Protein AF-A0A6M1SIC9-F1 (afdb_monomer)

Structure (mmCIF, N/CA/C/O backbone):
data_AF-A0A6M1SIC9-F1
#
_entry.id   AF-A0A6M1SIC9-F1
#
loop_
_atom_site.group_PDB
_atom_site.id
_atom_site.type_symbol
_atom_site.label_atom_id
_atom_site.label_alt_id
_atom_site.label_comp_id
_atom_site.label_asym_id
_atom_site.label_entity_id
_atom_site.label_seq_id
_atom_site.pdbx_PDB_ins_code
_atom_site.Cartn_x
_atom_site.Cartn_y
_atom_site.Cartn_z
_atom_site.occupancy
_atom_site.B_iso_or_equiv
_atom_site.auth_seq_id
_atom_site.auth_comp_id
_atom_site.auth_asym_id
_atom_site.auth_atom_id
_atom_site.pdbx_PDB_model_num
ATOM 1 N N . ILE A 1 1 ? 2.055 -8.073 -13.580 1.00 80.00 1 ILE A N 1
ATOM 2 C CA . ILE A 1 1 ? 3.452 -7.829 -13.144 1.00 80.00 1 ILE A CA 1
ATOM 3 C C . ILE A 1 1 ? 3.429 -6.529 -12.362 1.00 80.00 1 ILE A C 1
ATOM 5 O O . ILE A 1 1 ? 2.935 -5.548 -12.905 1.00 80.00 1 ILE A O 1
ATOM 9 N N . THR A 1 2 ? 3.895 -6.534 -11.115 1.00 87.94 2 THR A N 1
ATOM 10 C CA . THR A 1 2 ? 3.933 -5.341 -10.256 1.00 87.94 2 THR A CA 1
ATOM 11 C C . THR A 1 2 ? 5.367 -5.119 -9.810 1.00 87.94 2 THR A C 1
ATOM 13 O O . THR A 1 2 ? 6.058 -6.074 -9.462 1.00 87.94 2 THR A O 1
ATOM 16 N N . GLY A 1 3 ? 5.823 -3.873 -9.851 1.00 90.94 3 GLY A N 1
ATOM 17 C CA . GLY A 1 3 ? 7.189 -3.523 -9.502 1.00 90.94 3 GLY A CA 1
ATOM 18 C C . GLY A 1 3 ? 7.507 -2.072 -9.833 1.00 90.94 3 GLY A C 1
ATOM 19 O O . GLY A 1 3 ? 6.655 -1.335 -10.334 1.00 90.94 3 GLY A O 1
ATOM 20 N N . THR A 1 4 ? 8.746 -1.677 -9.575 1.00 92.56 4 THR A N 1
ATOM 21 C CA . THR A 1 4 ? 9.238 -0.329 -9.863 1.00 92.56 4 THR A CA 1
ATOM 22 C C . THR A 1 4 ? 9.738 -0.259 -11.299 1.00 92.56 4 THR A C 1
ATOM 24 O O . THR A 1 4 ? 10.527 -1.100 -11.731 1.00 92.56 4 THR A O 1
ATOM 27 N N . ALA A 1 5 ? 9.297 0.747 -12.054 1.00 91.94 5 ALA A N 1
ATOM 28 C CA . ALA A 1 5 ? 9.832 1.006 -13.385 1.00 91.94 5 ALA A CA 1
ATOM 29 C C . ALA A 1 5 ? 11.249 1.599 -13.268 1.00 91.94 5 ALA A C 1
ATOM 31 O O . ALA A 1 5 ? 11.416 2.723 -12.804 1.00 91.94 5 ALA A O 1
ATOM 32 N N . GLU A 1 6 ? 12.266 0.845 -13.689 1.00 93.19 6 GLU A N 1
ATOM 33 C CA . GLU A 1 6 ? 13.676 1.266 -13.623 1.00 93.19 6 GLU A CA 1
ATOM 34 C C . GLU A 1 6 ? 14.162 1.886 -14.941 1.00 93.19 6 GLU A C 1
ATOM 36 O O . GLU A 1 6 ? 15.039 2.750 -14.938 1.00 93.19 6 GLU A O 1
ATOM 41 N N . ARG A 1 7 ? 13.630 1.441 -16.092 1.00 90.81 7 ARG A N 1
ATOM 42 C CA . ARG A 1 7 ? 14.110 1.887 -17.410 1.00 90.81 7 ARG A CA 1
ATOM 43 C C . ARG A 1 7 ? 12.997 1.978 -18.440 1.00 90.81 7 ARG A C 1
ATOM 45 O O . ARG A 1 7 ? 12.187 1.067 -18.566 1.00 90.81 7 ARG A O 1
ATOM 52 N N . LEU A 1 8 ? 13.012 3.042 -19.238 1.00 92.19 8 LEU A N 1
ATOM 53 C CA . LEU A 1 8 ? 12.071 3.260 -20.335 1.00 92.19 8 LEU A CA 1
ATOM 54 C C . LEU A 1 8 ? 12.833 3.378 -21.656 1.00 92.19 8 LEU A C 1
ATOM 56 O O . LEU A 1 8 ? 13.867 4.041 -21.734 1.00 92.19 8 LEU A O 1
ATOM 60 N N . SER A 1 9 ? 12.325 2.715 -22.691 1.00 93.06 9 SER A N 1
ATOM 61 C CA . SER A 1 9 ? 12.751 2.895 -24.079 1.00 93.06 9 SER A CA 1
ATOM 62 C C . SER A 1 9 ? 11.559 3.324 -24.932 1.00 93.06 9 SER A C 1
ATOM 64 O O . SER A 1 9 ? 10.432 3.390 -24.449 1.00 93.06 9 SER A O 1
ATOM 66 N N . ILE A 1 10 ? 11.783 3.551 -26.226 1.00 92.38 10 ILE A N 1
ATOM 67 C CA . ILE A 1 10 ? 10.703 3.866 -27.171 1.00 92.38 10 ILE A CA 1
ATOM 68 C C . ILE A 1 10 ? 9.680 2.730 -27.341 1.00 92.38 10 ILE A C 1
ATOM 70 O O . ILE A 1 10 ? 8.583 2.974 -27.827 1.00 92.38 10 ILE A O 1
ATOM 74 N N . ARG A 1 11 ? 10.034 1.485 -26.985 1.00 93.88 11 ARG A N 1
ATOM 75 C CA . ARG A 1 11 ? 9.213 0.291 -27.264 1.00 93.88 11 ARG A CA 1
ATOM 76 C C . ARG A 1 11 ? 8.948 -0.600 -26.057 1.00 93.88 11 ARG A C 1
ATOM 78 O O . ARG A 1 11 ? 8.237 -1.592 -26.193 1.00 93.88 11 ARG A O 1
ATOM 85 N N . SER A 1 12 ? 9.572 -0.326 -24.916 1.00 92.75 12 SER A N 1
ATOM 86 C CA . SER A 1 12 ? 9.523 -1.224 -23.766 1.00 92.75 12 SER A CA 1
ATOM 87 C C . SER A 1 12 ? 9.781 -0.515 -22.445 1.00 92.75 12 SER A C 1
ATOM 89 O O . SER A 1 12 ? 10.494 0.490 -22.395 1.00 92.75 12 SER A O 1
ATOM 91 N N . VAL A 1 13 ? 9.291 -1.127 -21.370 1.00 93.56 13 VAL A N 1
ATOM 92 C CA . VAL A 1 13 ? 9.579 -0.762 -19.982 1.00 93.56 13 VAL A CA 1
ATOM 93 C C . VAL A 1 13 ? 10.297 -1.907 -19.268 1.00 93.56 13 VAL A C 1
ATOM 95 O O . VAL A 1 13 ? 9.969 -3.077 -19.457 1.00 93.56 13 VAL A O 1
ATOM 98 N N . GLY A 1 14 ? 11.310 -1.563 -18.479 1.00 93.44 14 GLY A N 1
ATOM 99 C CA . GLY A 1 14 ? 11.980 -2.446 -17.535 1.00 93.44 14 GLY A CA 1
ATOM 100 C C . GLY A 1 14 ? 11.394 -2.264 -16.138 1.00 93.44 14 GLY A C 1
ATOM 101 O O . GLY A 1 14 ? 11.433 -1.152 -15.611 1.00 93.44 14 GLY A O 1
ATOM 102 N N . ILE A 1 15 ? 10.856 -3.333 -15.554 1.00 94.00 15 ILE A N 1
ATOM 103 C CA . ILE A 1 15 ? 10.211 -3.347 -14.237 1.00 94.00 15 ILE A CA 1
ATOM 104 C C . ILE A 1 15 ? 10.976 -4.293 -13.312 1.00 94.00 15 ILE A C 1
ATOM 106 O O . ILE A 1 15 ? 11.211 -5.448 -13.664 1.00 94.00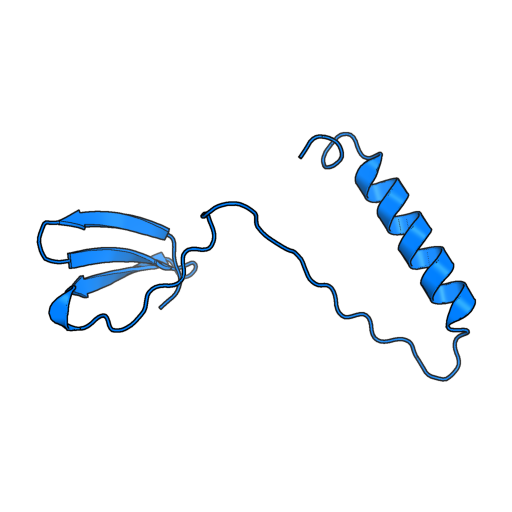 15 ILE A O 1
ATOM 110 N N . ARG A 1 16 ? 11.325 -3.824 -12.115 1.00 94.81 16 ARG A N 1
ATOM 111 C CA . ARG A 1 16 ? 11.914 -4.631 -11.043 1.00 94.81 16 ARG A CA 1
ATOM 112 C C . ARG A 1 16 ? 10.849 -5.026 -10.035 1.00 94.81 16 ARG A C 1
ATOM 114 O O . ARG A 1 16 ? 10.216 -4.146 -9.454 1.00 94.81 16 ARG A O 1
ATOM 121 N N . ASP A 1 17 ? 10.656 -6.323 -9.822 1.00 92.69 17 ASP A N 1
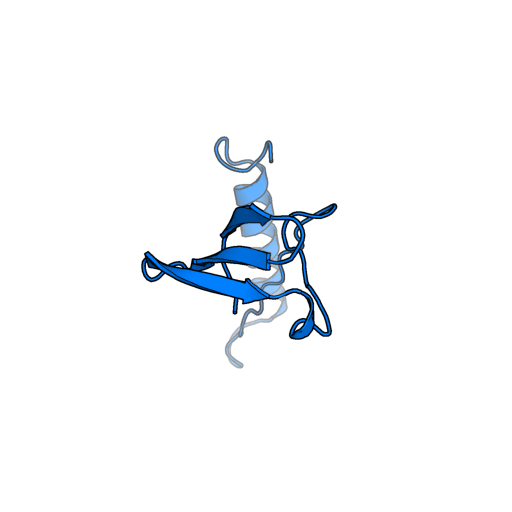ATOM 122 C CA . ASP A 1 17 ? 9.774 -6.804 -8.755 1.00 92.69 17 ASP A CA 1
ATOM 123 C C . ASP A 1 17 ? 10.484 -6.881 -7.391 1.00 92.69 17 ASP A C 1
ATOM 125 O O . ASP A 1 17 ? 11.705 -6.750 -7.286 1.00 92.69 17 ASP A O 1
ATOM 129 N N . LEU A 1 18 ? 9.701 -7.096 -6.329 1.00 91.00 18 LEU A N 1
ATO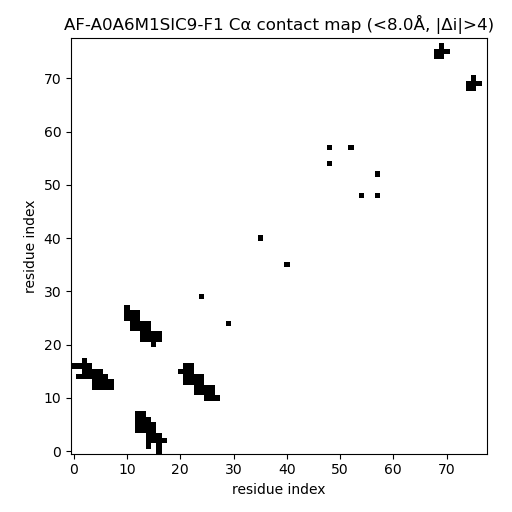M 130 C CA . LEU A 1 18 ? 10.200 -7.218 -4.951 1.00 91.00 18 LEU A CA 1
ATOM 131 C C . LEU A 1 18 ? 11.083 -8.454 -4.733 1.00 91.00 18 LEU A C 1
ATOM 133 O O . LEU A 1 18 ? 11.894 -8.476 -3.812 1.00 91.00 18 LEU A O 1
ATOM 137 N N . SER A 1 19 ? 10.941 -9.476 -5.575 1.00 91.31 19 SER A N 1
ATOM 138 C CA . SER A 1 19 ? 11.778 -10.677 -5.544 1.00 91.31 19 SER A CA 1
ATOM 139 C C . SER A 1 19 ? 13.133 -10.464 -6.234 1.00 91.31 19 SER A C 1
ATOM 141 O O . SER A 1 19 ? 13.961 -11.371 -6.239 1.00 91.31 19 SER A O 1
ATOM 143 N N . GLY A 1 20 ? 13.378 -9.276 -6.800 1.00 88.88 20 GLY A N 1
ATOM 144 C CA . GLY A 1 20 ? 14.617 -8.905 -7.483 1.00 88.88 20 GLY A CA 1
ATOM 145 C C . GLY A 1 20 ? 14.643 -9.239 -8.978 1.00 88.88 20 GLY A C 1
ATOM 146 O O . GLY A 1 20 ? 15.624 -8.916 -9.658 1.00 88.88 20 GLY A O 1
ATOM 147 N N . THR A 1 21 ? 13.578 -9.827 -9.527 1.00 93.00 21 THR A N 1
ATOM 148 C CA . THR A 1 21 ? 13.500 -10.190 -10.946 1.00 93.00 21 THR A CA 1
ATOM 149 C C . THR A 1 21 ? 13.329 -8.944 -11.806 1.00 93.00 21 THR A C 1
ATOM 151 O O . THR A 1 21 ? 12.557 -8.038 -11.482 1.00 93.00 21 THR A O 1
ATOM 154 N N . TYR A 1 22 ? 14.050 -8.904 -12.928 1.00 93.19 22 TYR A N 1
ATOM 155 C CA . TYR A 1 22 ? 13.946 -7.837 -13.918 1.00 93.19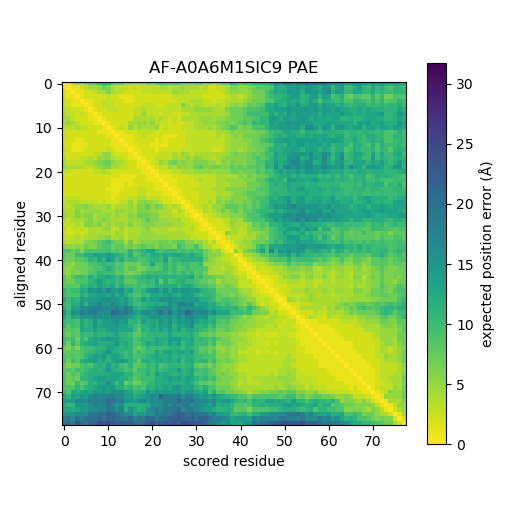 22 TYR A CA 1
ATOM 156 C C . TYR A 1 22 ? 13.086 -8.269 -15.101 1.00 93.19 22 TYR A C 1
ATOM 158 O O . TYR A 1 22 ? 13.455 -9.171 -15.854 1.00 93.19 22 TYR A O 1
ATOM 166 N N . HIS A 1 23 ? 11.964 -7.587 -15.292 1.00 90.94 23 HIS A N 1
ATOM 167 C CA . HIS A 1 23 ? 11.009 -7.843 -16.362 1.00 90.94 23 HIS A CA 1
ATOM 168 C C . HIS A 1 23 ? 11.169 -6.798 -17.458 1.00 90.94 23 HIS A C 1
ATOM 170 O O . HIS A 1 23 ? 11.097 -5.603 -17.190 1.00 90.94 23 HIS A O 1
ATOM 176 N N . ILE A 1 24 ? 11.341 -7.233 -18.705 1.00 93.00 24 ILE A N 1
ATOM 177 C CA . ILE A 1 24 ? 11.321 -6.341 -19.870 1.00 93.00 24 ILE A CA 1
ATOM 178 C C . ILE A 1 24 ? 10.002 -6.565 -20.601 1.00 93.00 24 ILE A C 1
ATOM 180 O O . ILE A 1 24 ? 9.777 -7.637 -21.158 1.00 93.00 24 ILE A O 1
ATOM 184 N N . VAL A 1 25 ? 9.138 -5.551 -20.607 1.00 91.69 25 VAL A N 1
ATOM 185 C CA . VAL A 1 25 ? 7.790 -5.632 -21.179 1.00 91.69 25 VAL A CA 1
ATOM 186 C C . VAL A 1 25 ? 7.690 -4.717 -22.404 1.00 91.69 25 VAL A C 1
ATOM 188 O O . VAL A 1 25 ? 7.895 -3.506 -22.268 1.00 91.69 25 VAL A O 1
ATOM 191 N N . PRO A 1 26 ? 7.404 -5.248 -23.608 1.00 93.31 26 PRO A N 1
ATOM 192 C CA . PRO A 1 26 ? 7.175 -4.431 -24.795 1.00 93.31 26 PRO A CA 1
ATOM 193 C C . PRO A 1 26 ? 5.796 -3.763 -24.747 1.00 93.31 26 PRO A C 1
ATOM 195 O O . PRO A 1 26 ? 4.815 -4.384 -24.345 1.00 93.31 26 PRO A O 1
ATOM 198 N N . PHE A 1 27 ? 5.694 -2.519 -25.221 1.00 90.50 27 PHE A N 1
ATOM 199 C CA . PHE A 1 27 ? 4.431 -1.766 -25.207 1.00 90.50 27 PHE A CA 1
ATOM 200 C C . PHE A 1 27 ? 3.340 -2.407 -26.067 1.00 90.50 27 PHE A C 1
ATOM 202 O O . PHE A 1 27 ? 2.166 -2.288 -25.745 1.00 90.50 27 PHE A O 1
ATOM 209 N N . SER A 1 28 ? 3.715 -3.153 -27.108 1.00 91.44 28 SER A N 1
ATOM 210 C CA . SER A 1 28 ? 2.767 -3.890 -27.951 1.00 91.44 28 SER A CA 1
ATOM 211 C C . SER A 1 28 ? 2.027 -5.017 -27.223 1.00 91.44 28 SER A C 1
ATOM 213 O O . SER A 1 28 ? 1.076 -5.559 -27.772 1.00 91.44 28 SER A O 1
ATOM 215 N N . SER A 1 29 ? 2.479 -5.416 -26.032 1.00 88.25 29 SER A N 1
ATOM 216 C CA . SER A 1 29 ? 1.867 -6.482 -25.228 1.00 88.25 29 SER A CA 1
ATOM 217 C C . SER A 1 29 ? 1.188 -5.954 -23.962 1.00 88.25 29 SER A C 1
ATOM 219 O O . SER A 1 29 ? 0.769 -6.749 -23.123 1.00 88.25 29 SER A O 1
ATOM 221 N N . VAL A 1 30 ? 1.104 -4.631 -23.800 1.00 86.69 30 VAL A N 1
ATOM 222 C CA . VAL A 1 30 ? 0.467 -3.985 -22.650 1.00 86.69 30 VAL A CA 1
ATOM 223 C C . VAL A 1 30 ? -0.908 -3.484 -23.067 1.00 86.69 30 VAL A C 1
ATOM 225 O O . VAL A 1 30 ? -1.010 -2.628 -23.938 1.00 86.69 30 VAL A O 1
ATOM 228 N N . ASP A 1 31 ? -1.947 -4.002 -22.419 1.00 87.19 31 ASP A N 1
ATOM 229 C CA . ASP A 1 31 ? -3.326 -3.558 -22.638 1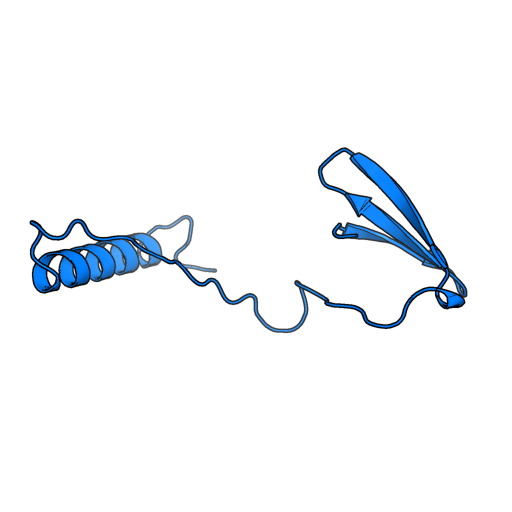.00 87.19 31 ASP A CA 1
ATOM 230 C C . ASP A 1 31 ? -3.712 -2.421 -21.672 1.00 87.19 31 ASP A C 1
ATOM 232 O O . ASP A 1 31 ? -4.120 -1.344 -22.094 1.00 87.19 31 ASP A O 1
ATOM 236 N N . THR A 1 32 ? -3.479 -2.614 -20.367 1.00 84.94 32 THR A N 1
ATOM 237 C CA . THR A 1 32 ? -3.809 -1.645 -19.308 1.00 84.94 32 THR A CA 1
ATOM 238 C C . THR A 1 32 ? -2.660 -1.515 -18.298 1.00 84.94 32 THR A C 1
ATOM 240 O O . THR A 1 32 ? -2.004 -2.503 -17.963 1.00 84.94 32 THR A O 1
ATOM 243 N N . VAL A 1 33 ? -2.418 -0.297 -17.790 1.00 86.38 33 VAL A N 1
ATOM 244 C CA . VAL A 1 33 ? -1.387 0.004 -16.777 1.00 86.38 33 VAL A CA 1
ATOM 245 C C . VAL A 1 33 ? -2.008 0.688 -15.562 1.00 86.38 33 VAL A C 1
ATOM 247 O O . VAL A 1 33 ? -2.654 1.725 -15.696 1.00 86.38 33 VAL A O 1
ATOM 250 N N . SER A 1 34 ? -1.729 0.156 -14.372 1.00 85.75 34 SER A N 1
ATOM 251 C CA . SER A 1 34 ? -2.069 0.787 -13.092 1.00 85.75 34 SER A CA 1
ATOM 252 C C . SER A 1 34 ? -0.822 1.420 -12.475 1.00 85.75 34 SER A C 1
ATOM 254 O O . SER A 1 34 ? 0.187 0.741 -12.286 1.00 85.75 34 SER A O 1
ATOM 256 N N . ASN A 1 35 ? -0.881 2.716 -12.157 1.00 86.00 35 ASN A N 1
ATOM 257 C CA . ASN A 1 35 ? 0.215 3.447 -11.518 1.00 86.00 35 ASN A CA 1
ATOM 258 C C . ASN A 1 35 ? -0.134 3.773 -10.062 1.00 86.00 35 ASN A C 1
ATOM 260 O O . ASN A 1 35 ? -1.000 4.603 -9.804 1.00 86.00 35 ASN A O 1
ATOM 264 N N . TYR A 1 36 ? 0.586 3.150 -9.131 1.00 82.44 36 TYR A N 1
ATOM 265 C CA . TYR A 1 36 ? 0.390 3.313 -7.689 1.00 82.44 36 TYR A CA 1
ATOM 266 C C . TYR A 1 36 ? 0.930 4.635 -7.115 1.00 82.44 36 TYR A C 1
ATOM 268 O O . TYR A 1 36 ? 0.644 4.949 -5.968 1.00 82.44 36 TYR A O 1
ATOM 276 N N . MET A 1 37 ? 1.699 5.409 -7.889 1.00 81.44 37 MET A N 1
ATOM 277 C CA . MET A 1 37 ? 2.309 6.680 -7.458 1.00 81.44 37 MET A CA 1
ATOM 278 C C . MET A 1 37 ? 1.606 7.910 -8.046 1.00 81.44 37 MET A C 1
ATOM 280 O O . MET A 1 37 ? 2.095 9.031 -7.911 1.00 81.44 37 MET A O 1
ATOM 284 N N . ARG A 1 38 ? 0.501 7.723 -8.777 1.00 82.44 38 ARG A N 1
ATOM 285 C CA . ARG A 1 38 ? -0.239 8.833 -9.382 1.00 82.44 38 ARG A CA 1
ATOM 286 C C . ARG A 1 38 ? -1.242 9.388 -8.372 1.00 82.44 38 ARG A C 1
ATOM 288 O O . ARG A 1 38 ? -2.064 8.636 -7.868 1.00 82.44 38 ARG A O 1
ATOM 295 N N . GLU A 1 39 ? -1.195 10.703 -8.154 1.00 82.06 39 GLU A N 1
ATOM 296 C CA . GLU A 1 39 ? -2.069 11.441 -7.226 1.00 82.06 39 GLU A CA 1
ATOM 297 C C . GLU A 1 39 ? -1.849 11.032 -5.764 1.00 82.06 39 GLU A C 1
ATOM 299 O O . GLU A 1 39 ? -0.859 11.455 -5.170 1.00 82.06 39 GLU A O 1
ATOM 304 N N . TYR A 1 40 ? -2.738 10.219 -5.193 1.00 75.12 40 TYR A N 1
ATOM 305 C CA . TYR A 1 40 ? -2.715 9.840 -3.783 1.00 75.12 40 TYR A CA 1
ATOM 306 C C . TYR A 1 40 ? -2.873 8.327 -3.627 1.00 75.12 40 TYR A C 1
ATOM 308 O O . TYR A 1 40 ? -3.675 7.695 -4.316 1.00 75.12 40 TYR A O 1
ATOM 316 N N . GLY A 1 41 ? -2.124 7.748 -2.688 1.00 76.81 41 GLY A N 1
ATOM 317 C CA . GLY A 1 41 ? -2.303 6.362 -2.272 1.00 76.81 41 GLY A CA 1
ATOM 318 C C . GLY A 1 41 ? -3.382 6.270 -1.200 1.00 76.81 41 GLY A C 1
ATOM 319 O O . GLY A 1 41 ? -3.209 6.812 -0.113 1.00 76.81 41 GLY A O 1
ATOM 320 N N . ASN A 1 42 ? -4.481 5.573 -1.485 1.00 79.50 42 ASN A N 1
ATOM 321 C CA . ASN A 1 42 ? -5.489 5.263 -0.473 1.00 79.50 42 ASN A CA 1
ATOM 322 C C . ASN A 1 42 ? -5.137 3.945 0.223 1.00 79.50 42 ASN A C 1
ATOM 324 O O . ASN A 1 42 ? -4.863 2.944 -0.443 1.00 79.50 42 ASN A O 1
ATOM 328 N N . HIS A 1 43 ? -5.181 3.939 1.553 1.00 81.81 43 HIS A N 1
ATOM 329 C CA . HIS A 1 43 ? -5.089 2.723 2.355 1.00 81.81 43 HIS A CA 1
ATOM 330 C C . HIS A 1 43 ? -6.488 2.305 2.817 1.00 81.81 43 HIS A C 1
ATOM 332 O O . HIS A 1 43 ? -7.239 3.125 3.340 1.00 81.81 43 HIS A O 1
ATOM 338 N N . VAL A 1 44 ? -6.833 1.030 2.627 1.00 85.00 44 VAL A N 1
ATOM 339 C CA . VAL A 1 44 ? -8.086 0.433 3.106 1.00 85.00 44 VAL A CA 1
ATOM 340 C C . VAL A 1 44 ? -7.724 -0.723 4.032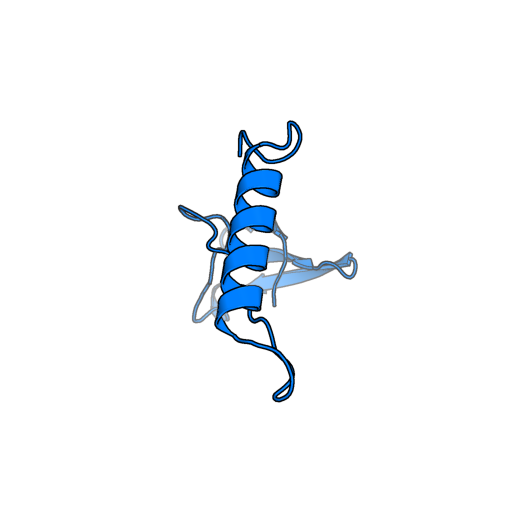 1.00 85.00 44 VAL A C 1
ATOM 342 O O . VAL A 1 44 ? -7.081 -1.678 3.594 1.00 85.00 44 VAL A O 1
ATOM 345 N N . GLY A 1 45 ? -8.113 -0.616 5.303 1.00 84.06 45 GLY A N 1
ATOM 346 C CA . GLY A 1 45 ? -7.932 -1.657 6.313 1.00 84.06 45 GLY A CA 1
ATOM 347 C C . GLY A 1 45 ? -9.231 -2.425 6.545 1.00 84.06 45 GLY A C 1
ATOM 348 O O . GLY A 1 45 ? -10.275 -1.817 6.775 1.00 84.06 45 GLY A O 1
ATOM 349 N N . GLU A 1 46 ? -9.169 -3.753 6.493 1.00 86.12 46 GLU A N 1
ATOM 350 C CA . GLU A 1 46 ? -10.273 -4.636 6.873 1.00 86.12 46 GLU A CA 1
ATOM 351 C C . GLU A 1 46 ? -9.971 -5.242 8.249 1.00 86.12 46 GLU A C 1
ATOM 353 O O . GLU A 1 46 ? -8.945 -5.898 8.433 1.00 86.12 46 GLU A O 1
ATOM 358 N N . TYR A 1 47 ? -10.856 -5.007 9.221 1.00 86.38 47 TYR A N 1
ATOM 359 C CA . TYR A 1 47 ? -10.690 -5.470 10.599 1.00 86.38 47 TYR A CA 1
ATOM 360 C C . TYR A 1 47 ? -11.821 -6.429 10.966 1.00 86.38 47 TYR A C 1
ATOM 362 O O . TYR A 1 47 ? -12.988 -6.044 11.034 1.00 86.38 47 TYR A O 1
ATOM 370 N N . GLY A 1 48 ? -11.473 -7.692 11.210 1.00 87.38 48 GLY A N 1
ATOM 371 C CA . GLY A 1 48 ? -12.417 -8.693 11.697 1.00 87.38 48 GLY A CA 1
ATOM 372 C C . GLY A 1 48 ? -12.602 -8.585 13.210 1.00 87.38 48 GLY A C 1
ATOM 373 O O . GLY A 1 48 ? -11.637 -8.735 13.956 1.00 87.38 48 GLY A O 1
ATOM 374 N N . ILE A 1 49 ? -13.840 -8.377 13.663 1.00 88.56 49 ILE A N 1
ATOM 375 C CA . ILE A 1 49 ? -14.201 -8.374 15.087 1.00 88.56 49 ILE A CA 1
ATOM 376 C C . ILE A 1 49 ? -14.879 -9.699 15.436 1.00 88.56 49 ILE A C 1
ATOM 378 O O . ILE A 1 49 ? -15.764 -10.174 14.722 1.00 88.56 49 ILE A O 1
ATOM 382 N N . ALA A 1 50 ? -14.448 -10.328 16.531 1.00 90.12 50 ALA A N 1
ATOM 383 C CA . ALA A 1 50 ? -15.061 -11.566 16.992 1.00 90.12 50 ALA A CA 1
ATOM 384 C C . ALA A 1 50 ? -16.505 -11.310 17.451 1.00 90.12 50 ALA A C 1
ATOM 386 O O . ALA A 1 50 ? -16.765 -10.353 18.167 1.00 90.12 50 ALA A O 1
ATOM 387 N N . TYR A 1 51 ? -17.433 -12.218 17.139 1.00 84.00 51 TYR A N 1
ATOM 388 C CA . TYR A 1 51 ? -18.864 -12.055 17.458 1.00 84.00 51 TYR A CA 1
ATOM 389 C C . TYR A 1 51 ? -19.206 -11.863 18.946 1.00 84.00 51 TYR A C 1
ATOM 391 O O . TYR A 1 51 ? -20.318 -11.462 19.267 1.00 84.00 51 TYR A O 1
ATOM 399 N N . ARG A 1 52 ? -18.286 -12.205 19.854 1.00 90.06 52 ARG A N 1
ATOM 400 C CA . ARG A 1 52 ? -18.459 -12.041 21.308 1.00 90.06 52 ARG A CA 1
ATOM 401 C C . ARG A 1 52 ? -18.031 -10.668 21.829 1.00 90.06 52 ARG A C 1
ATOM 403 O O . ARG A 1 52 ? -18.226 -10.394 23.006 1.00 90.06 52 ARG A O 1
ATOM 410 N N . GLU A 1 53 ? -17.376 -9.877 20.991 1.00 86.50 53 GLU A N 1
ATOM 411 C CA . GLU A 1 53 ? -16.889 -8.545 21.333 1.00 86.50 53 GLU A CA 1
ATOM 412 C C . GLU A 1 53 ? -17.977 -7.509 21.049 1.00 86.50 53 GLU A C 1
ATOM 414 O O . GLU A 1 53 ? -18.849 -7.708 20.198 1.00 86.50 53 GLU A O 1
ATOM 419 N N . ASN A 1 54 ? -17.905 -6.379 21.745 1.00 88.44 54 ASN A N 1
ATOM 420 C CA . ASN A 1 54 ? -18.756 -5.240 21.454 1.00 88.44 54 ASN A CA 1
ATOM 421 C C . ASN A 1 54 ? -18.174 -4.438 20.280 1.00 88.44 54 ASN A C 1
ATOM 423 O O . ASN A 1 54 ? -17.029 -3.988 20.320 1.00 88.44 54 ASN A O 1
ATOM 427 N N . ILE A 1 55 ? -18.983 -4.251 19.238 1.00 88.88 55 ILE A N 1
ATOM 428 C CA . ILE A 1 55 ? -18.602 -3.510 18.033 1.00 88.88 55 ILE A CA 1
ATOM 429 C C . ILE A 1 55 ? -18.357 -2.030 18.357 1.00 88.88 55 ILE A C 1
ATOM 431 O O . ILE A 1 55 ? -17.413 -1.449 17.827 1.00 88.88 55 ILE A O 1
ATOM 435 N N . ASP A 1 56 ? -19.156 -1.433 19.243 1.00 90.38 56 ASP A N 1
ATOM 436 C CA . ASP A 1 56 ? -19.024 -0.015 19.598 1.00 90.38 56 ASP A CA 1
ATOM 437 C C . ASP A 1 56 ? -17.687 0.258 20.300 1.00 90.38 56 ASP A C 1
ATOM 439 O O . ASP A 1 56 ? -16.986 1.217 19.968 1.00 90.38 56 ASP A O 1
ATOM 443 N N . ASP A 1 57 ? -17.282 -0.638 21.207 1.00 90.94 57 ASP A N 1
ATOM 444 C CA . ASP A 1 57 ? -15.980 -0.564 21.876 1.00 90.94 57 ASP A CA 1
ATOM 445 C C . ASP A 1 57 ? -14.832 -0.742 20.872 1.00 90.94 57 ASP A C 1
ATOM 447 O O . ASP A 1 57 ? -13.854 0.006 20.907 1.00 90.94 57 ASP A O 1
ATOM 451 N N . ALA A 1 58 ? -14.960 -1.677 19.925 1.00 89.94 58 ALA A N 1
ATOM 452 C CA . ALA A 1 58 ? -13.954 -1.891 18.887 1.00 89.94 58 ALA A CA 1
ATOM 453 C C . ALA A 1 58 ? -13.776 -0.659 17.982 1.00 89.94 58 ALA A C 1
ATOM 455 O O . ALA A 1 58 ? -12.645 -0.282 17.670 1.00 89.94 58 ALA A O 1
ATOM 456 N N . ILE A 1 59 ? -14.871 0.005 17.598 1.00 89.75 59 ILE A N 1
ATOM 457 C CA . ILE A 1 59 ? -14.821 1.250 16.819 1.00 89.75 59 ILE A CA 1
ATOM 458 C C . ILE A 1 59 ? -14.116 2.351 17.616 1.00 89.75 59 ILE A C 1
ATOM 460 O O . ILE A 1 59 ? -13.252 3.035 17.064 1.00 89.75 59 ILE A O 1
ATOM 464 N N . ALA A 1 60 ? -14.432 2.500 18.906 1.00 93.00 60 ALA A N 1
ATOM 465 C CA . ALA A 1 60 ? -13.781 3.489 19.761 1.00 93.00 60 ALA A CA 1
ATOM 466 C C . ALA A 1 60 ? -12.264 3.245 19.864 1.00 93.00 60 ALA A C 1
ATOM 468 O O . ALA A 1 60 ? -11.476 4.182 19.745 1.00 93.00 60 ALA A O 1
ATOM 469 N N . GLN A 1 61 ? -11.838 1.986 20.012 1.00 92.19 61 GLN A N 1
ATOM 470 C CA . GLN A 1 61 ? -10.414 1.635 20.042 1.00 92.19 61 GLN A CA 1
ATOM 471 C C . GLN A 1 61 ? -9.712 1.899 18.703 1.00 92.19 61 GLN A C 1
ATOM 473 O O . GLN A 1 61 ? -8.595 2.409 18.693 1.00 92.19 61 GLN A O 1
ATOM 478 N N . LEU A 1 62 ? -10.359 1.607 17.570 1.00 90.94 62 LEU A N 1
ATOM 479 C CA . LEU A 1 62 ? -9.800 1.900 16.244 1.00 90.94 62 LEU A CA 1
ATOM 480 C C . LEU A 1 62 ? -9.620 3.407 16.018 1.00 90.94 62 LEU A C 1
ATOM 482 O O . LEU A 1 62 ? -8.611 3.823 15.451 1.00 90.94 62 LEU A O 1
ATOM 486 N N . GLN A 1 63 ? -10.564 4.228 16.483 1.00 91.56 63 GLN A N 1
ATOM 487 C CA . GLN A 1 63 ? -10.454 5.687 16.411 1.00 91.56 63 GLN A CA 1
ATOM 488 C C . GLN A 1 63 ? -9.301 6.214 17.270 1.00 91.56 63 GLN A C 1
ATOM 490 O O . GLN A 1 63 ? -8.525 7.039 16.795 1.00 91.56 63 GLN A O 1
ATOM 495 N N . LEU A 1 64 ? -9.153 5.706 18.498 1.00 92.50 64 LEU A N 1
ATOM 496 C CA . LEU A 1 64 ? -8.032 6.064 19.374 1.00 92.50 64 LEU A CA 1
ATOM 497 C C . LEU A 1 64 ? -6.687 5.689 18.743 1.00 92.50 64 LEU A C 1
ATOM 499 O O . LEU A 1 64 ? -5.803 6.532 18.645 1.00 92.50 64 LEU A O 1
ATOM 503 N N . ALA A 1 65 ? -6.562 4.464 18.226 1.00 89.94 65 ALA A N 1
ATOM 504 C CA . ALA A 1 65 ? -5.349 4.013 17.550 1.00 89.94 65 ALA A CA 1
ATOM 505 C C . ALA A 1 65 ? -5.012 4.867 16.313 1.00 89.94 65 ALA A C 1
ATOM 507 O O . ALA A 1 65 ? -3.840 5.099 16.016 1.00 89.94 65 ALA A O 1
ATOM 508 N N . PHE A 1 66 ? -6.028 5.345 15.590 1.00 88.38 66 PHE A N 1
ATOM 509 C CA . PHE A 1 66 ? -5.835 6.235 14.448 1.00 88.38 66 PHE A CA 1
ATOM 510 C C . PHE A 1 66 ? -5.363 7.636 14.865 1.00 88.38 66 PHE A C 1
ATOM 512 O O . PHE A 1 66 ? -4.463 8.186 14.230 1.00 88.38 66 PHE A O 1
ATOM 519 N N . GLU A 1 67 ? -5.925 8.209 15.932 1.00 89.94 67 GLU A N 1
ATOM 520 C CA . GLU A 1 67 ? -5.455 9.491 16.474 1.00 89.94 67 GLU A CA 1
ATOM 521 C C . GLU A 1 67 ? -4.020 9.385 17.008 1.00 89.94 67 GLU A C 1
ATOM 523 O O . GLU A 1 67 ? -3.197 10.253 16.713 1.00 89.94 67 GLU A O 1
ATOM 528 N N . ASP A 1 68 ? -3.674 8.288 17.684 1.00 89.19 68 ASP A N 1
ATOM 529 C CA . ASP A 1 68 ? -2.302 8.019 18.129 1.00 89.19 68 ASP A CA 1
ATOM 530 C C . ASP A 1 68 ? -1.335 7.913 16.940 1.00 89.19 68 ASP A C 1
ATOM 532 O O . ASP A 1 68 ? -0.250 8.503 16.949 1.00 89.19 68 ASP A O 1
ATOM 536 N N . LEU A 1 69 ? -1.742 7.215 15.873 1.00 87.88 69 LEU A N 1
ATOM 537 C CA . LEU A 1 69 ? -0.956 7.109 14.644 1.00 87.88 69 LEU A CA 1
ATOM 538 C C . LEU A 1 69 ? -0.710 8.488 14.016 1.00 87.88 69 LEU A C 1
ATOM 540 O O . LEU A 1 69 ? 0.409 8.789 13.595 1.00 87.88 69 LEU A O 1
ATOM 544 N N . LYS A 1 70 ? -1.737 9.340 13.993 1.00 85.88 70 LYS A N 1
ATOM 545 C CA . LYS A 1 70 ? -1.668 10.707 13.470 1.00 85.88 70 LYS A CA 1
ATOM 546 C C . LYS A 1 70 ? -0.824 11.638 14.346 1.00 85.88 70 LYS A C 1
ATOM 548 O O . LYS A 1 70 ? -0.194 12.548 13.820 1.00 85.88 70 LYS A O 1
ATOM 553 N N . ALA A 1 71 ? -0.804 11.429 15.660 1.00 86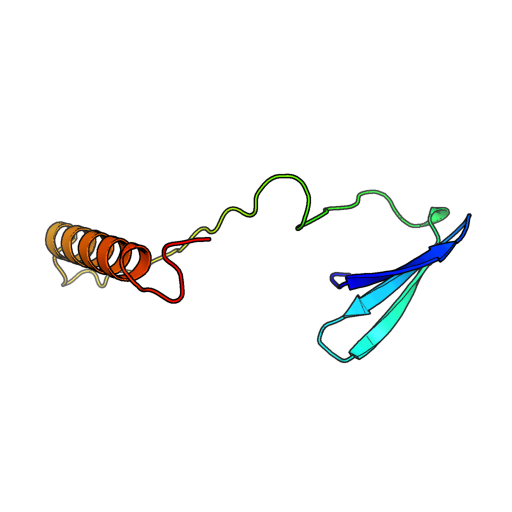.88 71 ALA A N 1
ATOM 554 C CA . ALA A 1 71 ? 0.003 12.210 16.596 1.00 86.88 71 ALA A CA 1
ATOM 555 C C . ALA A 1 71 ? 1.479 11.772 16.637 1.00 86.88 71 ALA A C 1
ATOM 557 O O . ALA A 1 71 ? 2.320 12.508 17.154 1.00 86.88 71 ALA A O 1
ATOM 558 N N . SER A 1 72 ? 1.807 10.590 16.107 1.00 85.81 72 SER A N 1
ATOM 559 C CA . SER A 1 72 ? 3.180 10.082 16.094 1.00 85.81 72 SER A CA 1
ATOM 560 C C . SER A 1 72 ? 4.114 10.962 15.250 1.00 85.81 72 SER A C 1
ATOM 562 O O . SER A 1 72 ? 3.804 11.312 14.111 1.00 85.81 72 SER A O 1
ATOM 564 N N . GLU A 1 73 ? 5.299 11.284 15.777 1.00 73.75 73 GLU A N 1
ATOM 565 C CA . GLU A 1 73 ? 6.304 12.093 15.062 1.00 73.75 73 GLU A CA 1
ATOM 566 C C . GLU A 1 73 ? 6.795 11.421 13.761 1.00 73.75 73 GLU A C 1
ATOM 568 O O . GLU A 1 73 ? 7.230 12.101 12.833 1.00 73.75 73 GLU A O 1
ATOM 573 N N . GLU A 1 74 ? 6.689 10.090 13.658 1.00 76.62 74 GLU A N 1
ATOM 574 C CA . GLU A 1 74 ? 7.121 9.312 12.487 1.00 76.62 74 GLU A CA 1
ATOM 575 C C . GLU A 1 74 ? 6.106 9.329 11.324 1.00 76.62 74 GLU A C 1
ATOM 577 O O . GLU A 1 74 ? 6.493 9.240 10.150 1.00 76.62 74 GLU A O 1
ATOM 582 N N . HIS A 1 75 ? 4.803 9.431 11.618 1.00 74.44 75 HIS A N 1
ATOM 583 C CA . HIS A 1 75 ? 3.737 9.282 10.616 1.00 74.44 75 HIS A CA 1
ATOM 584 C C . HIS A 1 75 ? 2.776 10.476 10.519 1.00 74.44 75 HIS A C 1
ATOM 586 O O . HIS A 1 75 ? 2.105 10.613 9.500 1.00 74.44 75 HIS A O 1
ATOM 592 N N . GLY A 1 76 ? 2.749 11.375 11.505 1.00 61.84 76 GLY A N 1
ATOM 593 C CA . GLY A 1 76 ? 1.809 12.499 11.580 1.00 61.84 76 GLY A CA 1
ATOM 594 C C . GLY A 1 76 ? 2.014 13.627 10.563 1.00 61.84 76 GLY A C 1
ATOM 595 O O . GLY A 1 76 ? 1.129 14.460 10.379 1.00 61.84 76 GLY A O 1
ATOM 596 N N . HIS A 1 77 ? 3.162 13.658 9.880 1.00 57.66 77 HIS A N 1
ATOM 597 C CA . HIS A 1 77 ? 3.519 14.679 8.884 1.00 57.66 77 HIS A CA 1
ATOM 598 C C . HIS A 1 77 ? 3.482 14.183 7.425 1.00 57.66 77 HIS A C 1
ATOM 600 O O . HIS A 1 77 ? 3.999 14.878 6.547 1.00 57.66 77 HIS A O 1
ATOM 606 N N . LYS A 1 78 ? 2.934 12.989 7.160 1.00 53.28 78 LYS A N 1
ATOM 607 C CA . LYS A 1 78 ? 2.872 12.399 5.811 1.00 53.28 78 LYS A CA 1
ATOM 608 C C . LYS A 1 78 ? 1.535 12.608 5.114 1.00 53.28 78 LYS A C 1
ATOM 610 O O . LYS A 1 78 ? 0.490 12.512 5.789 1.00 53.28 78 LYS A O 1
#

Nearest PDB structures (foldseek):
  4r71-assembly1_E  TM=3.467E-01  e=2.756E+00  Escherichia coli K-12
  4r71-assembly2_F  TM=3.422E-01  e=3.146E+00  Escherichia coli K-12
  2heq-assembly1_A  TM=3.506E-01  e=3.361E+00  Bacillus subtilis
  4q7j-assembly1_D  TM=3.251E-01  e=4.101E+00  Escherichia coli K-12

Secondary structure (DSSP, 8-state):
---EEEEE-SSEEEEE-TTSPEEEEEGGG-S----TTSS-PPP----PPPTTS-HHHHHHHHHHHHHHHHHSTTTTT-

Sequence (78 aa):
ITGTAERLSIRSVGIRDLSGTYHIVPFSSVDTVSNYMREYGNHVGEYGIAYRENIDDAIAQLQLAFEDLKASEEHGHK

Radius of gyration: 20.16 Å; Cα contacts (8 Å, |Δi|>4): 58; chains: 1; bounding box: 34×27×50 Å

Folds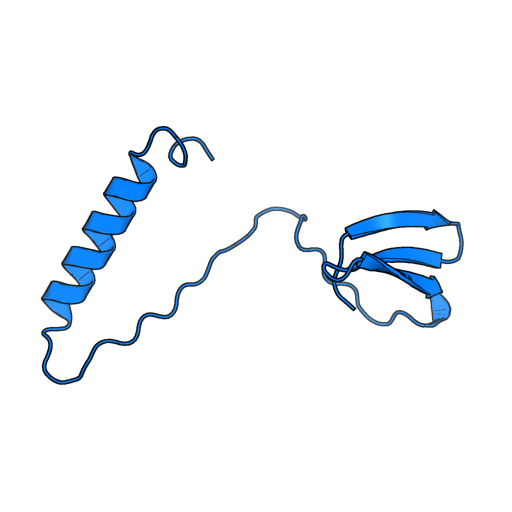eek 3Di:
DDADFPDDDPFWTWGADPVRDIDTGGPVPDDDDDDCPPDDHDDDDDDDDDPVDDPVVVVVVVVVVVVVQLPDPVRVVD

Solvent-accessible surface area (backbone atoms only — not comparable to full-atom values): 5253 Å² total; per-residue (Å²): 139,72,60,50,79,79,44,79,59,100,58,35,40,32,31,37,30,93,89,69,52,79,44,79,44,48,54,93,78,59,90,81,85,87,69,80,82,57,94,70,77,83,87,85,87,87,83,89,76,61,90,88,57,61,65,70,60,50,52,53,51,52,52,51,54,49,51,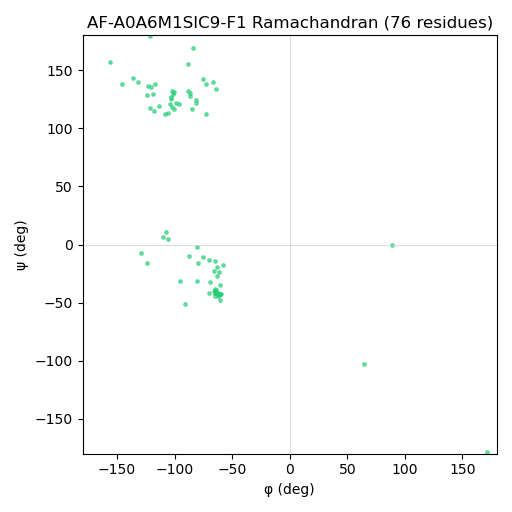53,47,48,69,31,90,91,51,45,86,115

pLDDT: mean 86.97, std 7.67, range [53.28, 94.81]

Mean predicted aligned error: 7.93 Å